Protein AF-A0A2P5TIS6-F1 (afdb_monomer_lite)

pLDDT: mean 79.52, std 13.56, range [49.28, 97.19]

Organism: NCBI:txid641510

Sequence (124 aa):
MQLSPEESLFIARRSWLSNNWPLVGKTLLVLVLTLTAWLWTSTPHLVNPWAVAADLQSGALPDASIPLMAALLPMMTLTLLLFIALAIGLAFSAFANERRLIRIINQRLSLKDPIHEEQPPEEK

Structure (mmCIF, N/CA/C/O backbone):
data_AF-A0A2P5TIS6-F1
#
_entry.id   AF-A0A2P5TIS6-F1
#
loop_
_atom_site.group_PDB
_atom_site.id
_atom_site.type_symbol
_atom_site.label_atom_id
_atom_site.label_alt_id
_atom_site.label_comp_id
_atom_site.label_asym_id
_atom_site.label_entity_id
_atom_site.label_seq_id
_atom_site.pdbx_PDB_ins_code
_atom_site.Cartn_x
_atom_site.Cartn_y
_atom_site.Cartn_z
_atom_site.occupancy
_atom_site.B_iso_or_equiv
_atom_site.auth_seq_id
_atom_site.auth_comp_id
_atom_site.auth_asym_id
_atom_site.auth_atom_id
_atom_site.pdbx_PDB_model_num
ATOM 1 N N . MET A 1 1 ? -17.178 1.277 37.402 1.00 49.28 1 MET A N 1
ATOM 2 C CA . MET A 1 1 ? -16.910 2.593 36.795 1.00 49.28 1 MET A CA 1
ATOM 3 C C . MET A 1 1 ? -17.857 2.652 35.633 1.00 49.28 1 MET A C 1
ATOM 5 O O . MET A 1 1 ? -17.652 1.904 34.695 1.00 49.28 1 MET A O 1
ATOM 9 N N . GLN A 1 2 ? -18.953 3.385 35.769 1.00 58.22 2 GLN A N 1
ATOM 10 C CA . GLN A 1 2 ? -19.850 3.603 34.642 1.00 58.22 2 GLN A CA 1
ATOM 11 C C . GLN A 1 2 ? -19.107 4.497 33.645 1.00 58.22 2 GLN A C 1
ATOM 13 O O . GLN A 1 2 ? -18.439 5.441 34.067 1.00 58.22 2 GLN A O 1
ATOM 18 N N . LEU A 1 3 ? -19.145 4.144 32.360 1.00 62.72 3 LEU A N 1
ATOM 19 C CA . LEU A 1 3 ? -18.576 4.988 31.313 1.00 62.72 3 LEU A CA 1
ATOM 20 C C . LEU A 1 3 ? -19.356 6.301 31.281 1.00 62.72 3 LEU A C 1
ATOM 22 O O . LEU A 1 3 ? -20.588 6.290 31.319 1.00 62.72 3 LEU A O 1
ATOM 26 N N . SER A 1 4 ? -18.642 7.419 31.199 1.00 76.75 4 SER A N 1
ATOM 27 C CA . SER A 1 4 ? -19.269 8.713 30.960 1.00 76.75 4 SER A CA 1
ATOM 28 C C . SER A 1 4 ? -20.049 8.666 29.633 1.00 76.75 4 SER A C 1
ATOM 30 O O . SER A 1 4 ? -19.602 8.017 28.676 1.00 76.75 4 SER A O 1
ATOM 32 N N . PRO A 1 5 ? -21.194 9.365 29.517 1.00 69.44 5 PRO A N 1
ATOM 33 C CA . PRO A 1 5 ? -21.931 9.484 28.258 1.00 69.44 5 PRO A CA 1
ATOM 34 C C . PRO A 1 5 ? -21.035 9.900 27.079 1.00 69.44 5 PRO A C 1
ATOM 36 O O . PRO A 1 5 ? -21.195 9.394 25.967 1.00 69.44 5 PRO A O 1
ATOM 39 N N . GLU A 1 6 ? -20.033 10.744 27.331 1.00 74.19 6 GLU A N 1
ATOM 40 C CA . GLU A 1 6 ? -19.065 11.201 26.328 1.00 74.19 6 GLU A CA 1
ATOM 41 C C . GLU A 1 6 ? -18.127 10.080 25.848 1.00 74.19 6 GLU A C 1
ATOM 43 O O . GLU A 1 6 ? -17.854 9.961 24.650 1.00 74.19 6 GLU A O 1
ATOM 48 N N . GLU A 1 7 ? -17.693 9.201 26.754 1.00 72.19 7 GLU A N 1
ATOM 49 C CA . GLU A 1 7 ? -16.832 8.055 26.436 1.00 72.19 7 GLU A CA 1
ATOM 50 C C . GLU A 1 7 ? -17.588 7.022 25.591 1.00 72.19 7 GLU A C 1
ATOM 52 O O . GLU A 1 7 ? -17.046 6.475 24.628 1.00 72.19 7 GLU A O 1
ATOM 57 N N . SER A 1 8 ? -18.873 6.807 25.889 1.00 69.12 8 SER A N 1
ATOM 58 C CA . SER A 1 8 ? -19.730 5.904 25.113 1.00 69.12 8 SER A CA 1
ATOM 59 C C . SER A 1 8 ? -19.967 6.402 23.678 1.00 69.12 8 SER A C 1
ATOM 61 O O . SER A 1 8 ? -19.902 5.619 22.726 1.00 69.12 8 SER A O 1
ATOM 63 N N . LEU A 1 9 ? -20.149 7.717 23.498 1.00 74.12 9 LEU A N 1
ATOM 64 C CA . LEU A 1 9 ? -20.311 8.357 22.189 1.00 74.12 9 LEU A CA 1
ATOM 65 C C . LEU A 1 9 ? -19.026 8.305 21.359 1.00 74.12 9 LEU A C 1
ATOM 67 O O . LEU A 1 9 ? -19.082 8.057 20.149 1.00 74.12 9 LEU A O 1
ATOM 71 N N . PHE A 1 10 ? -17.869 8.495 21.998 1.00 73.62 10 PHE A N 1
ATOM 72 C CA . PHE A 1 10 ? -16.568 8.351 21.347 1.00 73.62 10 PHE A CA 1
ATOM 73 C C . PHE A 1 10 ? -16.348 6.916 20.843 1.00 73.62 10 PHE A C 1
ATOM 75 O O . PHE A 1 10 ? -15.984 6.716 19.680 1.00 73.62 10 PHE A O 1
ATOM 82 N N . ILE A 1 11 ? -16.652 5.913 21.674 1.00 71.50 11 ILE A N 1
ATOM 83 C CA . ILE A 1 11 ? -16.554 4.494 21.302 1.00 71.50 11 ILE A CA 1
ATOM 84 C C . ILE A 1 11 ? -17.523 4.160 20.161 1.00 71.50 11 ILE A C 1
ATOM 86 O O . ILE A 1 11 ? -17.117 3.520 19.190 1.00 71.50 11 ILE A O 1
ATOM 90 N N . ALA A 1 12 ? -18.775 4.625 20.215 1.00 71.19 12 ALA A N 1
ATOM 91 C CA . ALA A 1 12 ? -19.774 4.351 19.181 1.00 71.19 12 ALA A CA 1
ATOM 92 C C . ALA A 1 12 ? -19.342 4.885 17.805 1.00 71.19 12 ALA A C 1
ATOM 94 O O . ALA A 1 12 ? -19.349 4.141 16.818 1.00 71.19 12 ALA A O 1
ATOM 95 N N . ARG A 1 13 ? -18.886 6.144 17.751 1.00 71.50 13 ARG A N 1
ATOM 96 C CA . ARG A 1 13 ? -18.462 6.813 16.510 1.00 71.50 13 ARG A CA 1
ATOM 97 C C . ARG A 1 13 ? -17.223 6.150 15.898 1.00 71.50 13 ARG A C 1
ATOM 99 O O . ARG A 1 13 ? -17.133 5.996 14.681 1.00 71.50 13 ARG A O 1
ATOM 106 N N . ARG A 1 14 ? -16.294 5.695 16.741 1.00 72.62 14 ARG A N 1
ATOM 107 C CA . ARG A 1 14 ? -15.054 5.035 16.317 1.00 72.62 14 ARG A CA 1
ATOM 108 C C . ARG A 1 14 ? -15.252 3.555 15.961 1.00 72.62 14 ARG A C 1
ATOM 110 O O . ARG A 1 14 ? -14.583 3.042 15.060 1.00 72.62 14 ARG A O 1
ATOM 117 N N . SER A 1 15 ? -16.239 2.892 16.570 1.00 70.38 15 SER A N 1
ATOM 118 C CA . SER A 1 15 ? -16.585 1.501 16.258 1.00 70.38 15 SER A CA 1
ATOM 119 C C . SER A 1 15 ? -17.080 1.325 14.823 1.00 70.38 15 SER A C 1
ATOM 121 O O . SER A 1 15 ? -16.789 0.298 14.221 1.00 70.38 15 SER A O 1
ATOM 123 N N . TRP A 1 16 ? -17.751 2.326 14.236 1.00 73.50 16 TRP A N 1
ATOM 124 C CA . TRP A 1 16 ? -18.206 2.255 12.844 1.00 73.50 16 TRP A CA 1
ATOM 125 C C . TRP A 1 16 ? -17.028 2.178 11.869 1.00 73.50 16 TRP A C 1
ATOM 127 O O . TRP A 1 16 ? -17.007 1.315 10.987 1.00 73.50 16 TRP A O 1
ATOM 137 N N . LEU A 1 17 ? -16.015 3.029 12.066 1.00 73.88 17 LEU A N 1
ATOM 138 C CA . LEU A 1 17 ? -14.805 3.021 11.245 1.00 73.88 17 LEU A CA 1
ATOM 139 C C . LEU A 1 17 ? -14.052 1.704 11.422 1.00 73.88 17 LEU A C 1
ATOM 141 O O . LEU A 1 17 ? -13.694 1.055 10.441 1.00 73.88 17 LEU A O 1
ATOM 145 N N . SER A 1 18 ? -13.900 1.264 12.674 1.00 77.25 18 SER A N 1
ATOM 146 C CA . SER A 1 18 ? -13.280 -0.019 12.969 1.00 77.25 18 SER A CA 1
ATOM 147 C C . SER A 1 18 ? -14.042 -1.169 12.321 1.00 77.25 18 SER A C 1
ATOM 149 O O . SER A 1 18 ? -13.398 -2.028 11.730 1.00 77.25 18 SER A O 1
ATOM 151 N N . ASN A 1 19 ? -15.381 -1.196 12.370 1.00 79.81 19 ASN A N 1
ATOM 152 C CA . ASN A 1 19 ? -16.198 -2.311 11.888 1.00 79.81 19 ASN A CA 1
ATOM 153 C C . ASN A 1 19 ? -16.168 -2.456 10.357 1.00 79.81 19 ASN A C 1
ATOM 155 O O . ASN A 1 19 ? -16.058 -3.575 9.855 1.00 79.81 19 ASN A O 1
ATOM 159 N N . ASN A 1 20 ? -16.176 -1.332 9.634 1.00 84.69 20 AS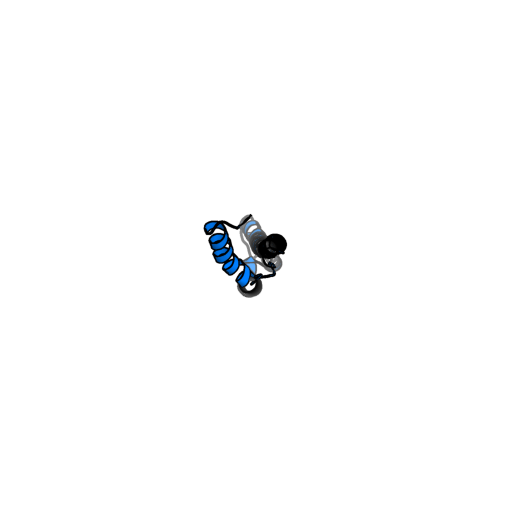N A N 1
ATOM 160 C CA . ASN A 1 20 ? -16.110 -1.297 8.169 1.00 84.69 20 ASN A CA 1
ATOM 161 C C . ASN A 1 20 ? -14.679 -1.392 7.615 1.00 84.69 20 ASN A C 1
ATOM 163 O O . ASN A 1 20 ? -14.499 -1.717 6.438 1.00 84.69 20 ASN A O 1
ATOM 167 N N . TRP A 1 21 ? -13.656 -1.170 8.450 1.00 86.19 21 TRP A N 1
ATOM 168 C CA . TRP A 1 21 ? -12.250 -1.210 8.040 1.00 86.19 21 TRP A CA 1
ATOM 169 C C . TRP A 1 21 ? -11.843 -2.464 7.251 1.00 86.19 21 TRP A C 1
ATOM 171 O O . TRP A 1 21 ? -11.147 -2.311 6.255 1.00 86.19 21 TRP A O 1
ATOM 181 N N . PRO A 1 22 ? -12.265 -3.699 7.589 1.00 88.06 22 PRO A N 1
ATOM 182 C CA . PRO A 1 22 ? -11.844 -4.871 6.834 1.00 88.06 22 PRO A CA 1
ATOM 183 C C . PRO A 1 22 ? -12.318 -4.868 5.384 1.00 88.06 22 PRO A C 1
ATOM 185 O O . PRO A 1 22 ? -11.623 -5.410 4.531 1.00 88.06 22 PRO A O 1
ATOM 188 N N . LEU A 1 23 ? -13.480 -4.273 5.101 1.00 89.38 23 LEU A N 1
ATOM 189 C CA . LEU A 1 23 ? -13.963 -4.104 3.735 1.00 89.38 23 LEU A CA 1
ATOM 190 C C . LEU A 1 23 ? -13.118 -3.043 3.021 1.00 89.38 23 LEU A C 1
ATOM 192 O O . LEU A 1 23 ? -12.532 -3.326 1.983 1.00 89.38 23 LEU A O 1
ATOM 196 N N . VAL A 1 24 ? -12.992 -1.857 3.625 1.00 90.50 24 VAL A N 1
ATOM 197 C CA . VAL A 1 24 ? -12.237 -0.721 3.067 1.00 90.50 24 VAL A CA 1
ATOM 198 C C . VAL A 1 24 ? -10.775 -1.092 2.816 1.00 90.50 24 VAL A C 1
ATOM 200 O O . VAL A 1 24 ? -10.255 -0.871 1.728 1.00 90.50 24 VAL A O 1
ATOM 203 N N . GLY A 1 25 ? -10.124 -1.716 3.794 1.00 91.81 25 GLY A N 1
ATOM 204 C CA . GLY A 1 25 ? -8.744 -2.167 3.712 1.00 91.81 25 GLY A CA 1
ATOM 205 C C . GLY A 1 25 ? -8.539 -3.244 2.649 1.00 91.81 25 GLY A C 1
ATOM 206 O O . GLY A 1 25 ? -7.555 -3.175 1.922 1.00 91.81 25 GLY A O 1
ATOM 207 N N . LYS A 1 26 ? -9.469 -4.203 2.494 1.00 93.25 26 LYS A N 1
ATOM 208 C CA . LYS A 1 26 ? -9.400 -5.199 1.408 1.00 93.25 26 LYS A CA 1
ATOM 209 C C . LYS A 1 26 ? -9.523 -4.524 0.047 1.00 93.25 26 LYS A C 1
ATOM 211 O O . LYS A 1 26 ? -8.719 -4.810 -0.833 1.00 93.25 26 LYS A O 1
ATOM 216 N N . THR A 1 27 ? -10.479 -3.610 -0.107 1.00 95.12 27 THR A N 1
ATOM 217 C CA . THR A 1 27 ? -10.662 -2.841 -1.343 1.00 95.12 27 THR A CA 1
ATOM 218 C C . THR A 1 27 ? -9.418 -2.022 -1.678 1.00 95.12 27 THR A C 1
ATOM 220 O O . THR A 1 27 ? -8.961 -2.060 -2.815 1.00 95.12 27 THR A O 1
ATOM 223 N N . LEU A 1 28 ? -8.820 -1.341 -0.695 1.00 93.81 28 LEU A N 1
ATOM 224 C CA . LEU A 1 28 ? -7.570 -0.596 -0.873 1.00 93.81 28 LEU A CA 1
ATOM 225 C C . LEU A 1 28 ? -6.416 -1.508 -1.298 1.00 93.81 28 LEU A C 1
ATOM 227 O O . LEU A 1 28 ? -5.660 -1.158 -2.197 1.00 93.81 28 LEU A O 1
ATOM 231 N N . LEU A 1 29 ? -6.291 -2.687 -0.692 1.00 94.44 29 LEU A N 1
ATOM 232 C CA . LEU A 1 29 ? -5.225 -3.634 -1.015 1.00 94.44 29 LEU A CA 1
ATOM 233 C C . LEU A 1 29 ? -5.391 -4.189 -2.437 1.00 94.44 29 LEU A C 1
ATOM 235 O O . LEU A 1 29 ? -4.433 -4.208 -3.206 1.00 94.44 29 LEU A O 1
ATOM 239 N N . VAL A 1 30 ? -6.618 -4.551 -2.825 1.00 96.75 30 VAL A N 1
ATOM 240 C CA . VAL A 1 30 ? -6.948 -4.953 -4.203 1.00 96.75 30 VAL A CA 1
ATOM 241 C C . VAL A 1 30 ? -6.656 -3.822 -5.188 1.00 96.75 30 VAL A C 1
ATOM 243 O O . VAL A 1 30 ? -6.076 -4.074 -6.243 1.00 96.75 30 VAL A O 1
ATOM 246 N N . LEU A 1 31 ? -7.003 -2.579 -4.848 1.00 96.38 31 LEU A N 1
ATOM 247 C CA . LEU A 1 31 ? -6.724 -1.412 -5.681 1.00 96.38 31 LEU A CA 1
ATOM 248 C C . LEU A 1 31 ? -5.216 -1.211 -5.883 1.00 96.38 31 LEU A C 1
ATOM 250 O O . LEU A 1 31 ? -4.784 -1.014 -7.014 1.00 96.38 31 LEU A O 1
ATOM 254 N N . VAL A 1 32 ? -4.411 -1.322 -4.821 1.00 95.31 32 VAL A N 1
ATOM 255 C CA . VAL A 1 32 ? -2.942 -1.223 -4.898 1.00 95.31 32 VAL A CA 1
ATOM 256 C C . VAL A 1 32 ? -2.362 -2.331 -5.776 1.00 95.31 32 VAL A C 1
ATOM 258 O O . VAL A 1 32 ? -1.529 -2.052 -6.637 1.00 95.31 32 VAL A O 1
ATOM 261 N N . LEU A 1 33 ? -2.820 -3.576 -5.618 1.00 95.44 33 LEU A N 1
ATOM 262 C CA . LEU A 1 33 ? -2.372 -4.694 -6.454 1.00 95.44 33 LEU A CA 1
ATOM 263 C C . LEU A 1 33 ? -2.749 -4.491 -7.925 1.00 95.44 33 LEU A C 1
ATOM 265 O O . LEU A 1 33 ? -1.914 -4.678 -8.807 1.00 95.44 33 LEU A O 1
ATOM 269 N N . THR A 1 34 ? -3.983 -4.057 -8.184 1.00 96.31 34 THR A N 1
ATOM 270 C CA . THR A 1 34 ? -4.485 -3.797 -9.540 1.00 96.31 34 THR A CA 1
ATOM 271 C C . THR A 1 34 ? -3.709 -2.663 -10.197 1.00 96.31 34 THR A C 1
ATOM 273 O O . THR A 1 34 ? -3.281 -2.795 -11.339 1.00 96.31 34 THR A O 1
ATOM 276 N N . LEU A 1 35 ? -3.463 -1.576 -9.464 1.00 93.94 35 LEU A N 1
ATOM 277 C CA . LEU A 1 35 ? -2.653 -0.455 -9.930 1.00 93.94 35 LEU A CA 1
ATOM 278 C C . LEU A 1 35 ? -1.218 -0.894 -10.235 1.00 93.94 35 LEU A C 1
ATOM 280 O O . LEU A 1 35 ? -0.677 -0.527 -11.272 1.00 93.94 35 LEU A O 1
ATOM 284 N N . THR A 1 36 ? -0.617 -1.707 -9.365 1.00 93.38 36 THR A N 1
ATOM 285 C CA . THR A 1 36 ? 0.744 -2.228 -9.566 1.00 93.38 36 THR A CA 1
ATOM 286 C C . THR A 1 36 ? 0.819 -3.091 -10.825 1.00 93.38 36 THR A C 1
ATOM 288 O O . THR A 1 36 ? 1.712 -2.895 -11.647 1.00 93.38 36 THR A O 1
ATOM 291 N N . ALA A 1 37 ? -0.140 -4.001 -11.016 1.00 94.56 37 ALA A N 1
ATOM 292 C CA . ALA A 1 37 ? -0.218 -4.844 -12.207 1.00 94.56 37 ALA A CA 1
ATOM 293 C C . ALA A 1 37 ? -0.455 -4.017 -13.482 1.00 94.56 37 ALA A C 1
ATOM 295 O O . ALA A 1 37 ? 0.201 -4.245 -14.495 1.00 94.56 37 ALA A O 1
ATOM 296 N N . TRP A 1 38 ? -1.339 -3.018 -13.419 1.00 95.19 38 TRP A N 1
ATOM 297 C CA . TRP A 1 38 ? -1.613 -2.109 -14.532 1.00 95.19 38 TRP A CA 1
ATOM 298 C C . TRP A 1 38 ? -0.389 -1.278 -14.929 1.00 95.19 38 TRP A C 1
ATOM 300 O O . TRP A 1 38 ? -0.096 -1.133 -16.117 1.00 95.19 38 TRP A O 1
ATOM 310 N N . LEU A 1 39 ? 0.338 -0.738 -13.946 1.00 91.50 39 LEU A N 1
ATOM 311 C CA . LEU A 1 39 ? 1.575 0.008 -14.182 1.00 91.50 39 LEU A CA 1
ATOM 312 C C . LEU A 1 39 ? 2.652 -0.887 -14.800 1.00 91.50 39 LEU A C 1
ATOM 314 O O . LEU A 1 39 ? 3.386 -0.430 -15.674 1.00 91.50 39 LEU A O 1
ATOM 318 N N . TRP A 1 40 ? 2.716 -2.158 -14.394 1.00 91.38 40 TRP A N 1
ATOM 319 C CA . TRP A 1 40 ? 3.673 -3.125 -14.929 1.00 91.38 40 TRP A CA 1
ATOM 320 C C . TRP A 1 40 ? 3.523 -3.334 -16.440 1.00 91.38 40 TRP A C 1
ATOM 322 O O . TRP A 1 40 ? 4.524 -3.487 -17.137 1.00 91.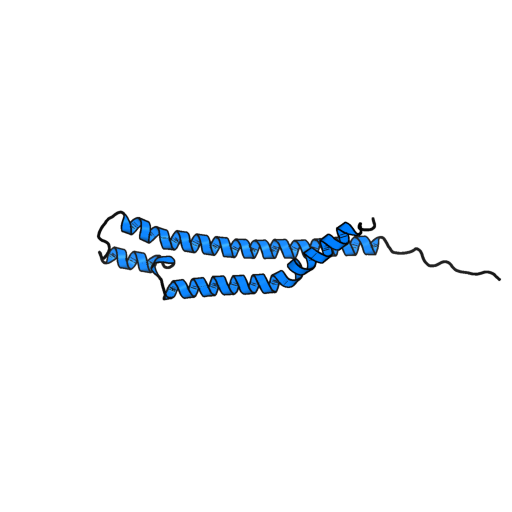38 40 TRP A O 1
ATOM 332 N N . THR A 1 41 ? 2.290 -3.331 -16.954 1.00 91.50 41 THR A N 1
ATOM 333 C CA . THR A 1 41 ? 2.013 -3.533 -18.385 1.00 91.50 41 THR A CA 1
ATOM 334 C C . THR A 1 41 ? 1.973 -2.232 -19.176 1.00 91.50 41 THR A C 1
ATOM 336 O O . THR A 1 41 ? 2.437 -2.198 -20.311 1.00 91.50 41 THR A O 1
ATOM 339 N N . SER A 1 42 ? 1.407 -1.167 -18.604 1.00 90.50 42 SER A N 1
ATOM 340 C CA . SER A 1 42 ? 1.127 0.075 -19.340 1.00 90.50 42 SER A CA 1
ATOM 341 C C . SER A 1 42 ? 2.312 1.035 -19.357 1.00 90.50 42 SER A C 1
ATOM 343 O O . SER A 1 42 ? 2.519 1.750 -20.332 1.00 90.50 42 SER A O 1
ATOM 345 N N . THR A 1 43 ? 3.085 1.069 -18.273 1.00 87.69 43 THR A N 1
ATOM 346 C CA . THR A 1 43 ? 4.205 2.001 -18.087 1.00 87.69 43 THR A CA 1
ATOM 347 C C . THR A 1 43 ? 5.357 1.285 -17.378 1.00 87.69 43 THR A C 1
ATOM 349 O O . THR A 1 43 ? 5.664 1.593 -16.220 1.00 87.69 43 THR A O 1
ATOM 352 N N . PRO A 1 44 ? 5.994 0.300 -18.037 1.00 85.19 44 PRO A N 1
ATOM 353 C CA . PRO A 1 44 ? 6.973 -0.572 -17.398 1.00 85.19 44 PRO A CA 1
ATOM 354 C C . PRO A 1 44 ? 8.169 0.202 -16.830 1.00 85.19 44 PRO A C 1
ATOM 356 O O . PRO A 1 44 ? 8.670 -0.168 -15.774 1.00 85.19 44 PRO A O 1
ATOM 359 N N . HIS A 1 45 ? 8.568 1.329 -17.427 1.00 84.69 45 HIS A N 1
ATOM 360 C CA . HIS A 1 45 ? 9.654 2.183 -16.922 1.00 84.69 45 HIS A CA 1
ATOM 361 C C . HIS A 1 45 ? 9.436 2.733 -15.507 1.00 84.69 45 HIS A C 1
ATOM 363 O O . HIS A 1 45 ? 10.397 3.137 -14.861 1.00 84.69 45 HIS A O 1
ATOM 369 N N . LEU A 1 46 ? 8.195 2.753 -15.009 1.00 84.56 46 LEU A N 1
ATOM 370 C CA . LEU A 1 46 ? 7.884 3.235 -13.661 1.00 84.56 46 LEU A CA 1
ATOM 371 C C . LEU A 1 46 ? 8.010 2.169 -12.577 1.00 84.56 46 LEU A C 1
ATOM 373 O O . LEU A 1 46 ? 8.114 2.536 -11.413 1.00 84.56 46 LEU A O 1
ATOM 377 N N . VAL A 1 47 ? 7.942 0.878 -12.915 1.00 87.88 47 VAL A N 1
ATOM 378 C CA . VAL A 1 47 ? 7.798 -0.201 -11.915 1.00 87.88 47 VAL A CA 1
ATOM 379 C C . VAL A 1 47 ? 8.701 -1.396 -12.206 1.00 87.88 47 VAL A C 1
ATOM 381 O O . VAL A 1 47 ? 9.151 -2.061 -11.279 1.00 87.88 47 VAL A O 1
ATOM 384 N N . ASN A 1 48 ? 9.004 -1.663 -13.473 1.00 87.62 48 ASN A N 1
ATOM 385 C CA . ASN A 1 48 ? 9.805 -2.793 -13.910 1.00 87.62 48 ASN A CA 1
ATOM 386 C C . ASN A 1 48 ? 11.275 -2.366 -14.126 1.00 87.62 48 ASN A C 1
ATOM 388 O O . ASN A 1 48 ? 11.602 -1.799 -15.173 1.00 87.62 48 ASN A O 1
ATOM 392 N N . PRO A 1 49 ? 12.191 -2.673 -13.186 1.00 84.25 49 PRO A N 1
ATOM 393 C CA . PRO A 1 49 ? 13.604 -2.324 -13.330 1.00 84.25 49 PRO A CA 1
ATOM 394 C C . PRO A 1 49 ? 14.281 -3.059 -14.495 1.00 84.25 49 PRO A C 1
ATOM 396 O O . PRO A 1 49 ? 15.237 -2.542 -15.069 1.00 84.25 49 PRO A O 1
ATOM 399 N N . TRP A 1 50 ? 13.778 -4.235 -14.886 1.00 84.62 50 TRP A N 1
ATOM 400 C CA . TRP A 1 50 ? 14.320 -4.992 -16.015 1.00 84.62 50 TRP A CA 1
ATOM 401 C C . TRP A 1 50 ? 14.006 -4.336 -17.356 1.00 84.62 50 TRP A C 1
ATOM 403 O O . TRP A 1 50 ? 14.857 -4.355 -18.240 1.00 84.62 50 TRP A O 1
ATOM 413 N N . ALA A 1 51 ? 12.829 -3.719 -17.497 1.00 82.12 51 ALA A N 1
ATOM 414 C CA . ALA A 1 51 ? 12.483 -2.971 -18.704 1.00 82.12 51 ALA A CA 1
ATOM 415 C C . ALA A 1 51 ? 13.435 -1.785 -18.908 1.00 82.12 51 ALA A C 1
ATOM 417 O O . ALA A 1 51 ? 13.980 -1.602 -19.990 1.00 82.12 51 ALA A O 1
ATOM 418 N N . VAL A 1 52 ? 13.724 -1.048 -17.832 1.00 81.12 52 VAL A N 1
ATOM 419 C CA . VAL A 1 52 ? 14.693 0.054 -17.877 1.00 81.12 52 VAL A CA 1
ATOM 420 C C . VAL A 1 52 ? 16.110 -0.456 -18.164 1.00 81.12 52 VAL A C 1
ATOM 422 O O . VAL A 1 52 ? 16.824 0.136 -18.968 1.00 81.12 52 VAL A O 1
ATOM 425 N N . ALA A 1 53 ? 16.526 -1.565 -17.547 1.00 79.38 53 ALA A N 1
ATOM 426 C CA . ALA A 1 53 ? 17.848 -2.149 -17.775 1.00 79.38 53 ALA A CA 1
ATOM 427 C C . ALA A 1 53 ? 18.046 -2.644 -19.220 1.00 79.38 53 ALA A C 1
ATOM 429 O O . ALA A 1 53 ? 19.142 -2.500 -19.763 1.00 79.38 53 ALA A O 1
ATOM 430 N N . ALA A 1 54 ? 17.006 -3.201 -19.846 1.00 79.69 54 ALA A N 1
ATOM 431 C CA . ALA A 1 54 ? 17.042 -3.631 -21.242 1.00 79.69 54 ALA A CA 1
ATOM 432 C C . ALA A 1 54 ? 17.214 -2.436 -22.195 1.00 79.69 54 ALA A C 1
ATOM 434 O O . ALA A 1 54 ? 18.096 -2.452 -23.056 1.00 79.69 54 ALA A O 1
ATOM 435 N N . ASP A 1 55 ? 16.448 -1.365 -21.979 1.00 75.81 55 ASP A N 1
ATOM 436 C CA . ASP A 1 55 ? 16.533 -0.150 -22.795 1.00 75.81 55 ASP A CA 1
ATOM 437 C C . ASP A 1 55 ? 17.880 0.561 -22.615 1.00 75.81 55 ASP A C 1
ATOM 439 O O . ASP A 1 55 ? 18.459 1.066 -23.580 1.00 75.81 55 ASP A O 1
ATOM 443 N N . LEU A 1 56 ? 18.442 0.518 -21.405 1.00 73.81 56 LEU A N 1
ATOM 444 C CA . LEU A 1 56 ? 19.779 1.028 -21.111 1.00 73.81 56 LEU A CA 1
ATOM 445 C C . LEU A 1 56 ? 20.887 0.303 -21.868 1.00 73.81 56 LEU A C 1
ATOM 447 O O . LEU A 1 56 ? 21.785 0.943 -22.412 1.00 73.81 56 LEU A O 1
ATOM 451 N N . GLN A 1 57 ? 20.822 -1.026 -21.919 1.00 73.38 57 GLN A N 1
ATOM 452 C CA . GLN A 1 57 ? 21.809 -1.843 -22.627 1.00 73.38 57 GLN A CA 1
ATOM 453 C C . GLN A 1 57 ? 21.717 -1.678 -24.148 1.00 73.38 57 GLN A C 1
ATOM 455 O O . GLN A 1 57 ? 22.720 -1.837 -24.839 1.00 73.38 57 GLN A O 1
ATOM 460 N N . SER A 1 58 ? 20.541 -1.315 -24.669 1.00 73.50 58 SER A N 1
ATOM 461 C CA . SER A 1 58 ? 20.327 -1.084 -26.102 1.00 73.50 58 SER A CA 1
ATOM 462 C C . SER A 1 58 ? 20.946 0.219 -26.636 1.00 73.50 58 SER A C 1
ATOM 464 O O . SER A 1 58 ? 20.934 0.451 -27.843 1.00 73.50 58 SER A O 1
ATOM 466 N N . GLY A 1 59 ? 21.498 1.074 -25.764 1.00 63.66 59 GLY A N 1
ATOM 467 C CA . GLY A 1 59 ? 22.075 2.364 -26.158 1.00 63.66 59 GLY A CA 1
ATOM 468 C C . GLY A 1 59 ? 21.034 3.430 -26.523 1.00 63.66 59 GLY A C 1
ATOM 469 O O . GLY A 1 59 ? 21.392 4.465 -27.078 1.00 63.66 59 GLY A O 1
ATOM 470 N N . ALA A 1 60 ? 19.755 3.213 -26.199 1.00 61.56 60 ALA A N 1
ATOM 471 C CA . ALA A 1 60 ? 18.653 4.121 -26.527 1.00 61.56 60 ALA A CA 1
ATOM 472 C C . ALA A 1 60 ? 18.617 5.423 -25.691 1.00 61.56 60 ALA A C 1
ATOM 474 O O . ALA A 1 60 ? 17.733 6.254 -25.891 1.00 61.56 60 ALA A O 1
ATOM 475 N N . LEU A 1 61 ? 19.552 5.617 -24.752 1.00 57.97 61 LEU A N 1
ATOM 476 C CA . LEU A 1 61 ? 19.567 6.739 -23.806 1.00 57.97 61 LEU A CA 1
ATOM 477 C C . LEU A 1 61 ? 20.839 7.603 -23.982 1.00 57.97 61 LEU A C 1
ATOM 479 O O . LEU A 1 61 ? 21.919 7.142 -23.613 1.00 57.97 61 LEU A O 1
ATOM 483 N N . PRO A 1 62 ? 20.735 8.837 -24.531 1.00 58.50 62 PRO A N 1
ATOM 484 C CA . PRO A 1 62 ? 21.890 9.614 -25.012 1.00 58.50 62 PRO A CA 1
ATOM 485 C C . PRO A 1 62 ? 22.831 10.229 -23.962 1.00 58.50 62 PRO A C 1
ATOM 487 O O . PRO A 1 62 ? 23.914 10.661 -24.334 1.00 58.50 62 PRO A O 1
ATOM 490 N N . ASP A 1 63 ? 22.472 10.284 -22.678 1.00 58.84 63 ASP A N 1
ATOM 491 C CA . ASP A 1 63 ? 23.227 11.050 -21.672 1.00 58.84 63 ASP A CA 1
ATOM 492 C C . ASP A 1 63 ? 23.337 10.290 -20.359 1.00 58.84 63 ASP A C 1
ATOM 494 O O . ASP A 1 63 ? 22.312 9.897 -19.827 1.00 58.84 63 ASP A O 1
ATOM 498 N N . ALA A 1 64 ? 24.534 10.145 -19.779 1.00 58.78 64 ALA A N 1
ATOM 499 C CA . ALA A 1 64 ? 24.809 9.329 -18.581 1.00 58.78 64 ALA A CA 1
ATOM 500 C C . ALA A 1 64 ? 23.968 9.660 -17.321 1.00 58.78 64 ALA A C 1
ATOM 502 O O . ALA A 1 64 ? 23.862 8.835 -16.412 1.00 58.78 64 ALA A O 1
ATOM 503 N N . SER A 1 65 ? 23.340 10.837 -17.258 1.00 57.97 65 SER A N 1
ATOM 504 C CA . SER A 1 65 ? 22.450 11.276 -16.1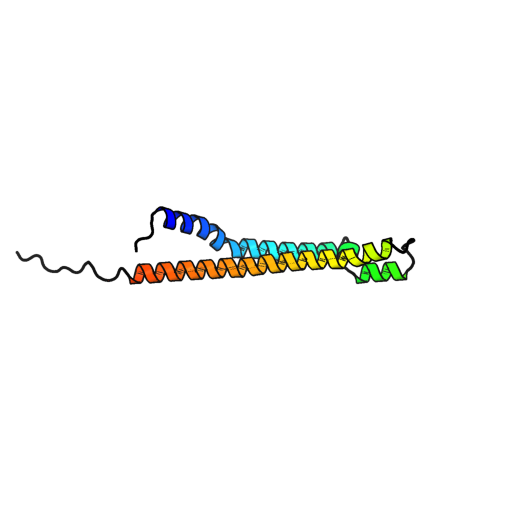72 1.00 57.97 65 SER A CA 1
ATOM 505 C C . SER A 1 65 ? 21.005 10.766 -16.302 1.00 57.97 65 SER A C 1
ATOM 507 O O . SER A 1 65 ? 20.364 10.494 -15.284 1.00 57.97 65 SER A O 1
ATOM 509 N N . ILE A 1 66 ? 20.497 10.568 -17.523 1.00 65.69 66 ILE A N 1
ATOM 510 C CA . ILE A 1 66 ? 19.140 10.048 -17.772 1.00 65.69 66 ILE A CA 1
ATOM 511 C C . ILE A 1 66 ? 18.997 8.566 -17.356 1.00 65.69 66 ILE A C 1
ATOM 513 O O . ILE A 1 66 ? 18.004 8.234 -16.710 1.00 65.69 66 ILE A O 1
ATOM 517 N N . PRO A 1 67 ? 19.980 7.678 -17.603 1.00 65.88 67 PRO A N 1
ATOM 518 C CA . PRO A 1 67 ? 20.037 6.316 -17.106 1.00 65.88 67 PRO A CA 1
ATOM 519 C C . PRO A 1 67 ? 19.856 6.153 -15.617 1.00 65.88 67 PRO A C 1
ATOM 521 O O . PRO A 1 67 ? 19.114 5.280 -15.174 1.00 65.88 67 PRO A O 1
ATOM 524 N N . LEU A 1 68 ? 20.547 6.988 -14.842 1.00 68.38 68 LEU A N 1
ATOM 525 C CA . LEU A 1 68 ? 20.529 6.882 -13.395 1.00 68.38 68 LEU A CA 1
ATOM 526 C C . LEU A 1 68 ? 19.144 7.265 -12.861 1.00 68.38 68 LEU A C 1
ATOM 528 O O . LEU A 1 68 ? 18.578 6.553 -12.035 1.00 68.38 68 LEU A O 1
ATOM 532 N N . MET A 1 69 ? 18.566 8.351 -13.385 1.00 68.31 69 MET A N 1
ATOM 533 C CA . MET A 1 69 ? 17.201 8.769 -13.053 1.00 68.31 69 MET A CA 1
ATOM 534 C C . MET A 1 69 ? 16.159 7.736 -13.500 1.00 68.31 69 MET A C 1
ATOM 536 O O . MET A 1 69 ? 15.241 7.427 -12.740 1.00 68.31 69 MET A O 1
ATOM 540 N N . ALA A 1 70 ? 16.330 7.155 -14.688 1.00 71.44 70 ALA A N 1
ATOM 541 C CA . ALA A 1 70 ? 15.453 6.113 -15.206 1.00 71.44 70 ALA A CA 1
ATOM 542 C C . ALA A 1 70 ? 15.520 4.835 -14.356 1.00 71.44 70 ALA A C 1
ATOM 544 O O . ALA A 1 70 ? 14.489 4.225 -14.100 1.00 71.44 70 ALA A O 1
ATOM 545 N N . ALA A 1 71 ? 16.702 4.440 -13.872 1.00 76.25 71 ALA A N 1
ATOM 546 C CA . ALA A 1 71 ? 16.879 3.236 -13.058 1.00 76.25 71 ALA A CA 1
ATOM 547 C C . ALA A 1 71 ? 16.358 3.387 -11.617 1.00 76.25 71 ALA A C 1
ATOM 549 O O . ALA A 1 71 ? 15.926 2.409 -11.005 1.00 76.25 71 ALA A O 1
ATOM 550 N N . LEU A 1 72 ? 16.378 4.604 -11.066 1.00 84.25 72 LEU A N 1
ATOM 551 C CA . LEU A 1 72 ? 15.864 4.880 -9.721 1.00 84.25 72 LEU A CA 1
ATOM 552 C C . LEU A 1 72 ? 14.331 4.918 -9.669 1.00 84.25 72 LEU A C 1
ATOM 554 O O . LEU A 1 72 ? 13.752 4.562 -8.642 1.00 84.25 72 LEU A O 1
ATOM 558 N N . LEU A 1 73 ? 13.674 5.305 -10.766 1.00 87.25 73 LEU A N 1
ATOM 559 C CA . LEU A 1 73 ? 12.217 5.448 -10.845 1.00 87.25 73 LEU A CA 1
ATOM 560 C C . LEU A 1 73 ? 11.458 4.156 -10.459 1.00 87.25 73 LEU A C 1
ATOM 562 O O . LEU A 1 73 ? 10.614 4.228 -9.561 1.00 87.25 73 LEU A O 1
ATOM 566 N N . PRO A 1 74 ? 11.782 2.968 -11.020 1.00 89.81 74 PRO A N 1
ATOM 567 C CA . PRO A 1 74 ? 11.189 1.695 -10.609 1.00 89.81 74 PRO A CA 1
ATOM 568 C C . PRO A 1 74 ? 11.350 1.410 -9.121 1.00 89.81 74 PRO A C 1
ATOM 570 O O . PRO A 1 74 ? 10.397 1.022 -8.447 1.00 89.81 74 PRO A O 1
ATOM 573 N N . MET A 1 75 ? 12.551 1.644 -8.593 1.00 90.81 75 MET A N 1
ATOM 574 C CA . MET A 1 75 ? 12.876 1.350 -7.201 1.00 90.81 75 MET A CA 1
ATOM 575 C C . MET A 1 75 ? 12.104 2.253 -6.240 1.00 90.81 75 MET A C 1
ATOM 577 O O . MET A 1 75 ? 11.552 1.764 -5.253 1.00 90.81 75 MET A O 1
ATOM 581 N N . MET A 1 76 ? 12.016 3.552 -6.535 1.00 91.94 76 MET A N 1
ATOM 582 C CA . MET A 1 76 ? 11.241 4.496 -5.728 1.00 91.94 76 MET A CA 1
ATOM 583 C C . MET A 1 76 ? 9.750 4.159 -5.752 1.00 91.94 76 MET A C 1
ATOM 585 O O . MET A 1 76 ? 9.123 4.106 -4.694 1.00 91.94 76 MET A O 1
ATOM 589 N N . THR A 1 77 ? 9.191 3.870 -6.929 1.00 92.12 77 THR A N 1
ATOM 590 C CA . THR A 1 77 ? 7.770 3.528 -7.075 1.00 92.12 77 THR A CA 1
ATOM 591 C C . THR A 1 77 ? 7.425 2.234 -6.345 1.00 92.12 77 THR A C 1
ATOM 593 O O . THR A 1 77 ? 6.462 2.201 -5.581 1.00 92.12 77 THR A O 1
ATOM 596 N N . LEU A 1 78 ? 8.229 1.179 -6.511 1.00 92.81 78 LEU A N 1
ATOM 597 C CA . LEU A 1 78 ? 8.042 -0.088 -5.800 1.00 92.81 78 LEU A CA 1
ATOM 598 C C . LEU A 1 78 ? 8.148 0.089 -4.286 1.00 92.81 78 LEU A C 1
ATOM 600 O O . LEU A 1 78 ? 7.332 -0.455 -3.543 1.00 92.81 78 LEU A O 1
ATOM 604 N N . THR A 1 79 ? 9.117 0.882 -3.829 1.00 94.19 79 THR A N 1
ATOM 605 C CA . THR A 1 79 ? 9.277 1.199 -2.406 1.00 94.19 79 THR A CA 1
ATOM 606 C C . THR A 1 79 ? 8.040 1.920 -1.877 1.00 94.19 79 THR A C 1
ATOM 608 O O . THR A 1 79 ? 7.501 1.524 -0.847 1.00 94.19 79 THR A O 1
ATOM 611 N N . LEU A 1 80 ? 7.529 2.923 -2.596 1.00 95.25 80 LEU A N 1
ATOM 612 C CA . LEU A 1 80 ? 6.311 3.641 -2.220 1.00 95.25 80 LEU A CA 1
ATOM 613 C C . LEU A 1 80 ? 5.092 2.708 -2.154 1.00 95.25 80 LEU A C 1
ATOM 615 O O . LEU A 1 80 ? 4.357 2.731 -1.168 1.00 95.25 80 LEU A O 1
ATOM 619 N N . LEU A 1 81 ? 4.895 1.861 -3.167 1.00 94.44 81 LEU A N 1
ATOM 620 C CA . LEU A 1 81 ? 3.808 0.877 -3.199 1.00 94.44 81 LEU A CA 1
ATOM 621 C C . LEU A 1 81 ? 3.901 -0.107 -2.027 1.00 94.44 81 LEU A C 1
ATOM 623 O O . LEU A 1 81 ? 2.892 -0.396 -1.380 1.00 94.44 81 LEU A O 1
ATOM 627 N N . LEU A 1 82 ? 5.112 -0.567 -1.704 1.00 95.69 82 LEU A N 1
ATOM 628 C CA . LEU A 1 82 ? 5.369 -1.414 -0.545 1.00 95.69 82 LEU A CA 1
ATOM 629 C C . LEU A 1 82 ? 5.030 -0.691 0.764 1.00 95.69 82 LEU A C 1
ATOM 631 O O . LEU A 1 82 ? 4.335 -1.257 1.605 1.00 95.69 82 LEU A O 1
ATOM 635 N N . PHE A 1 83 ? 5.464 0.559 0.935 1.00 97.19 83 PHE A N 1
ATOM 636 C CA . PHE A 1 83 ? 5.131 1.361 2.115 1.00 97.19 83 PHE A CA 1
ATOM 637 C C . PHE A 1 83 ? 3.62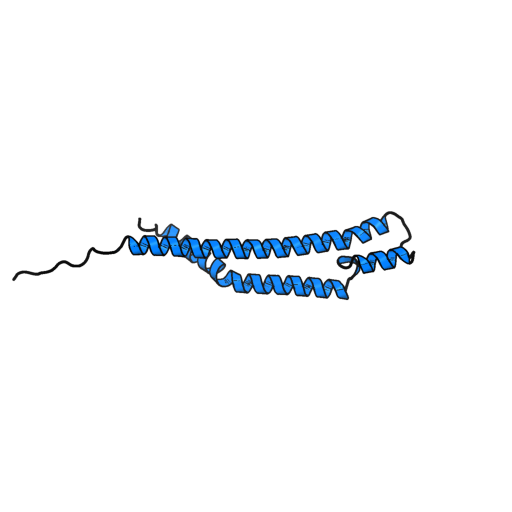1 1.543 2.277 1.00 97.19 83 PHE A C 1
ATOM 639 O O . PHE A 1 83 ? 3.110 1.398 3.387 1.00 97.19 83 PHE A O 1
ATOM 646 N N . ILE A 1 84 ? 2.894 1.802 1.188 1.00 96.00 84 ILE A N 1
ATOM 647 C CA . ILE A 1 84 ? 1.430 1.904 1.206 1.00 96.00 84 ILE A CA 1
ATOM 648 C C . ILE A 1 84 ? 0.809 0.571 1.642 1.00 96.00 84 ILE A C 1
ATOM 650 O O . ILE A 1 84 ? -0.040 0.552 2.534 1.00 96.00 84 ILE A O 1
ATOM 654 N N . ALA A 1 85 ? 1.253 -0.551 1.071 1.00 94.56 85 ALA A N 1
ATOM 655 C CA . ALA A 1 85 ? 0.757 -1.875 1.440 1.00 94.56 85 ALA A CA 1
ATOM 656 C C . ALA A 1 85 ? 1.024 -2.201 2.922 1.00 94.56 85 ALA A C 1
ATOM 658 O O . ALA A 1 85 ? 0.132 -2.684 3.624 1.00 94.56 85 ALA A O 1
ATOM 659 N N . LEU A 1 86 ? 2.220 -1.876 3.425 1.00 96.44 86 LEU A N 1
ATOM 660 C CA . LEU A 1 86 ? 2.580 -2.038 4.833 1.00 96.44 86 LEU A CA 1
ATOM 661 C C . LEU A 1 86 ? 1.748 -1.134 5.746 1.00 96.44 86 LEU A C 1
ATOM 663 O O . LEU A 1 86 ? 1.276 -1.599 6.780 1.00 96.44 86 LEU A O 1
ATOM 667 N N . ALA A 1 87 ? 1.514 0.124 5.368 1.00 95.75 87 ALA A N 1
ATOM 668 C CA . ALA A 1 87 ? 0.673 1.046 6.127 1.00 95.75 87 ALA A CA 1
ATOM 669 C C . ALA A 1 87 ? -0.773 0.535 6.230 1.00 95.75 87 ALA A C 1
ATOM 671 O O . ALA A 1 87 ? -1.357 0.546 7.315 1.00 95.75 87 ALA A O 1
ATOM 672 N N . ILE A 1 88 ? -1.327 0.008 5.132 1.00 93.75 88 ILE A N 1
ATOM 673 C CA . ILE A 1 88 ? -2.639 -0.652 5.131 1.00 93.75 88 ILE A CA 1
ATOM 674 C C . ILE A 1 88 ? -2.618 -1.861 6.081 1.00 93.75 88 ILE A C 1
ATOM 676 O O . ILE A 1 88 ? -3.517 -2.003 6.912 1.00 93.75 88 ILE A O 1
ATOM 680 N N . GLY A 1 89 ? -1.581 -2.703 6.014 1.00 93.06 89 GLY A N 1
ATOM 681 C CA . GLY A 1 89 ? -1.406 -3.856 6.904 1.00 93.06 89 GLY A CA 1
ATOM 682 C C . GLY A 1 89 ? -1.302 -3.481 8.389 1.00 93.06 89 GLY A C 1
ATOM 683 O O . GLY A 1 89 ? -1.944 -4.100 9.240 1.00 93.06 89 GLY A O 1
ATOM 684 N N . LEU A 1 90 ? -0.558 -2.424 8.715 1.00 93.81 90 LEU A N 1
ATOM 685 C CA . LEU A 1 90 ? -0.466 -1.890 10.075 1.00 93.81 90 LEU A CA 1
ATOM 686 C C . LEU A 1 90 ? -1.811 -1.356 10.557 1.00 93.81 90 LEU A C 1
ATOM 688 O O . LEU A 1 90 ? -2.199 -1.628 11.691 1.00 93.81 90 LEU A O 1
ATOM 692 N N . ALA A 1 91 ? -2.553 -0.660 9.699 1.00 91.06 91 ALA A N 1
ATOM 693 C CA . ALA A 1 91 ? -3.888 -0.193 10.032 1.00 91.06 91 ALA A CA 1
ATOM 694 C C . ALA A 1 91 ? -4.836 -1.370 10.324 1.00 91.06 91 ALA A C 1
ATOM 696 O O . ALA A 1 91 ? -5.555 -1.333 11.321 1.00 91.06 91 ALA A O 1
ATOM 697 N N . PHE A 1 92 ? -4.778 -2.466 9.554 1.00 89.94 92 PHE A N 1
ATOM 698 C CA . PHE A 1 92 ? -5.497 -3.704 9.894 1.00 89.94 92 PHE A CA 1
ATOM 699 C C . PHE A 1 92 ? -5.177 -4.202 11.309 1.00 89.94 92 PHE A C 1
ATOM 701 O O . PHE A 1 92 ? -6.100 -4.506 12.068 1.00 89.94 92 PHE A O 1
ATOM 708 N N . SER A 1 93 ? -3.894 -4.253 11.674 1.00 89.19 93 SER A N 1
ATOM 709 C CA . SER A 1 93 ? -3.457 -4.657 13.017 1.00 89.19 93 SER A CA 1
ATOM 710 C C . SER A 1 93 ? -3.967 -3.698 14.100 1.00 89.19 93 SER A C 1
ATOM 712 O O . SER A 1 93 ? -4.537 -4.133 15.104 1.00 89.19 93 SER A O 1
ATOM 714 N N . ALA A 1 94 ? -3.851 -2.388 13.869 1.00 89.06 94 ALA A N 1
ATOM 715 C CA . ALA A 1 94 ? -4.293 -1.353 14.796 1.00 89.06 94 ALA A CA 1
ATOM 716 C C . ALA A 1 94 ? -5.802 -1.442 15.071 1.00 89.06 94 ALA A C 1
ATOM 718 O O . ALA A 1 94 ? -6.218 -1.510 16.230 1.00 89.06 94 ALA A O 1
ATOM 719 N N . PHE A 1 95 ? -6.625 -1.528 14.022 1.00 86.56 95 PHE A N 1
ATOM 720 C CA . PHE A 1 95 ? -8.076 -1.636 14.174 1.00 86.56 95 PHE A CA 1
ATOM 721 C C . PHE A 1 95 ? -8.507 -2.978 14.778 1.00 86.56 95 PHE A C 1
ATOM 723 O O . PHE A 1 95 ? -9.456 -3.012 15.563 1.00 86.56 95 PHE A O 1
ATOM 730 N N . ALA A 1 96 ? -7.813 -4.081 14.474 1.00 85.06 96 ALA A N 1
ATOM 731 C CA . ALA A 1 96 ? -8.073 -5.371 15.114 1.00 85.06 96 ALA A CA 1
ATOM 732 C C . ALA A 1 96 ? -7.787 -5.325 16.623 1.00 85.06 96 ALA A C 1
ATOM 734 O O . ALA A 1 96 ? -8.585 -5.827 17.422 1.00 85.06 96 ALA A O 1
ATOM 735 N N . ASN A 1 97 ? -6.685 -4.681 17.019 1.00 87.50 97 ASN A N 1
ATOM 736 C CA . ASN A 1 97 ? -6.348 -4.492 18.423 1.00 87.50 97 ASN A CA 1
ATOM 737 C C . ASN A 1 97 ? -7.379 -3.600 19.127 1.00 87.50 97 ASN A C 1
ATOM 739 O O . ASN A 1 97 ? -7.843 -3.931 20.214 1.00 87.50 97 ASN A O 1
ATOM 743 N N . GLU A 1 98 ? -7.826 -2.527 18.476 1.00 86.19 98 GLU A N 1
ATOM 744 C CA . GLU A 1 98 ? -8.853 -1.638 19.020 1.00 86.19 98 GLU A CA 1
ATOM 745 C C . GLU A 1 98 ? -10.171 -2.381 19.316 1.00 86.19 98 GLU A C 1
ATOM 747 O O . GLU A 1 98 ? -10.716 -2.269 20.416 1.00 86.19 98 GLU A O 1
ATOM 752 N N . ARG A 1 99 ? -10.641 -3.240 18.397 1.00 83.50 99 ARG A N 1
ATOM 753 C CA . ARG A 1 99 ? -11.824 -4.096 18.633 1.00 83.50 99 ARG A CA 1
ATOM 754 C C . ARG A 1 99 ? -11.635 -5.026 19.827 1.00 83.50 99 ARG A C 1
ATOM 756 O O . ARG A 1 99 ? -12.577 -5.270 20.583 1.00 83.50 99 ARG A O 1
ATOM 763 N N . ARG A 1 100 ? -10.428 -5.581 19.980 1.00 85.12 100 ARG A N 1
ATOM 764 C CA . ARG A 1 100 ? -10.086 -6.460 21.102 1.00 85.12 100 ARG A CA 1
ATOM 765 C C . ARG A 1 100 ? -10.133 -5.697 22.425 1.00 85.12 100 ARG A C 1
ATOM 767 O O . ARG A 1 100 ? -10.720 -6.210 23.373 1.00 85.12 100 ARG A O 1
ATOM 774 N N . LEU A 1 101 ? -9.573 -4.488 22.482 1.00 85.38 101 LEU A N 1
ATOM 775 C CA . LEU A 1 101 ? -9.599 -3.645 23.681 1.00 85.38 101 LEU A CA 1
ATOM 776 C C . LEU A 1 101 ? -11.032 -3.280 24.081 1.00 85.38 101 LEU A C 1
ATOM 778 O O . LEU A 1 101 ? -11.400 -3.480 25.236 1.00 85.38 101 LEU A O 1
ATOM 782 N N . ILE A 1 102 ? -11.860 -2.836 23.129 1.00 82.50 102 ILE A N 1
ATOM 783 C CA . ILE A 1 102 ? -13.273 -2.505 23.388 1.00 82.50 102 ILE A CA 1
ATOM 784 C C . ILE A 1 102 ? -14.018 -3.717 23.962 1.00 82.50 102 ILE A C 1
ATOM 786 O O . ILE A 1 102 ? -14.753 -3.596 24.941 1.00 82.50 102 ILE A O 1
ATOM 790 N N . ARG A 1 103 ? -13.788 -4.915 23.408 1.00 83.44 103 ARG A N 1
ATOM 791 C CA . ARG A 1 103 ? -14.395 -6.153 23.919 1.00 83.44 103 ARG A CA 1
ATOM 792 C C . ARG A 1 103 ? -13.981 -6.449 25.362 1.00 83.44 103 ARG A C 1
ATOM 794 O O . ARG A 1 103 ? -14.836 -6.811 26.163 1.00 83.44 103 ARG A O 1
ATOM 801 N N . ILE A 1 104 ? -12.697 -6.292 25.692 1.00 86.19 104 ILE A N 1
AT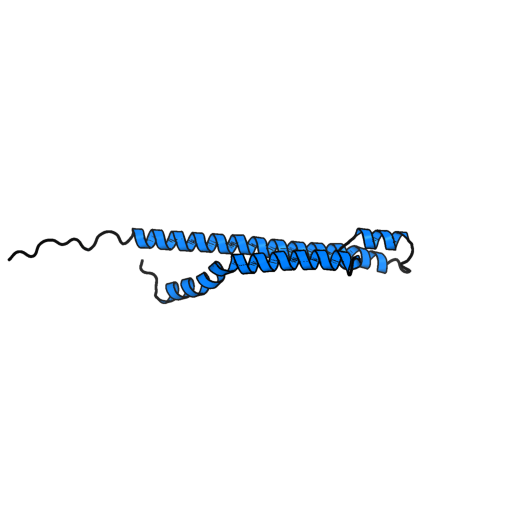OM 802 C CA . ILE A 1 104 ? -12.181 -6.524 27.050 1.00 86.19 104 ILE A CA 1
ATOM 803 C C . ILE A 1 104 ? -12.800 -5.530 28.039 1.00 86.19 104 ILE A C 1
ATOM 805 O O . ILE A 1 104 ? -13.217 -5.936 29.123 1.00 86.19 104 ILE A O 1
ATOM 809 N N . ILE A 1 105 ? -12.899 -4.251 27.664 1.00 84.69 105 ILE A N 1
ATOM 810 C CA . ILE A 1 105 ? -13.519 -3.208 28.492 1.00 84.69 105 ILE A CA 1
ATOM 811 C C . ILE A 1 105 ? -14.988 -3.552 28.765 1.00 84.69 105 ILE A C 1
ATOM 813 O O . ILE A 1 105 ? -15.389 -3.610 29.926 1.00 84.69 105 ILE A O 1
ATOM 817 N N . ASN A 1 106 ? -15.761 -3.882 27.726 1.00 82.19 106 ASN A N 1
ATOM 818 C CA . ASN A 1 106 ? -17.173 -4.247 27.875 1.00 82.19 106 ASN A CA 1
ATOM 819 C C . ASN A 1 106 ? -17.368 -5.503 28.740 1.00 82.19 106 ASN A C 1
ATOM 821 O O . ASN A 1 106 ? -18.265 -5.535 29.578 1.00 82.19 106 ASN A O 1
ATOM 825 N N . GLN A 1 107 ? -16.511 -6.520 28.593 1.00 84.56 107 GLN A N 1
ATOM 826 C CA . GLN A 1 107 ? -16.558 -7.723 29.434 1.00 84.56 107 GLN A CA 1
ATOM 827 C C . GLN A 1 107 ? -16.267 -7.412 30.904 1.00 84.56 107 GLN A C 1
ATOM 829 O O . GLN A 1 107 ? -16.960 -7.908 31.786 1.00 84.56 107 GLN A O 1
ATOM 834 N N . ARG A 1 108 ? -15.252 -6.588 31.191 1.00 82.31 108 ARG A N 1
ATOM 835 C CA . ARG A 1 108 ? -14.895 -6.214 32.568 1.00 82.31 108 ARG A CA 1
ATOM 836 C C . ARG A 1 108 ? -15.933 -5.305 33.222 1.00 82.31 108 ARG A C 1
ATOM 838 O O . ARG A 1 108 ? -16.123 -5.411 34.428 1.00 82.31 108 ARG A O 1
ATOM 845 N N . LEU A 1 109 ? -16.590 -4.443 32.448 1.00 79.19 109 LEU A N 1
ATOM 846 C CA . LEU A 1 109 ? -17.713 -3.630 32.916 1.00 79.19 109 LEU A CA 1
ATOM 847 C C . LEU A 1 109 ? -18.923 -4.507 33.247 1.00 79.19 109 LEU A C 1
ATOM 849 O O . LEU A 1 109 ? -19.402 -4.456 34.370 1.00 79.19 109 LEU A O 1
ATOM 853 N N . SER A 1 110 ? -19.330 -5.388 32.329 1.00 69.06 110 SER A N 1
ATOM 854 C CA . SER A 1 110 ? -20.454 -6.311 32.544 1.00 69.06 110 SER A CA 1
ATOM 855 C C . SER A 1 110 ? -20.218 -7.284 33.709 1.00 69.06 110 SER A C 1
ATOM 857 O O . SER A 1 110 ? -21.150 -7.595 34.439 1.00 69.06 110 SER A O 1
ATOM 859 N N . LEU A 1 111 ? -18.974 -7.720 33.938 1.00 63.50 111 LEU A N 1
ATOM 860 C CA . LEU A 1 111 ? -18.594 -8.547 35.095 1.00 63.50 111 LEU A CA 1
ATOM 861 C C . LEU A 1 111 ? -18.535 -7.783 36.425 1.00 63.50 111 LEU A C 1
ATOM 863 O O . LEU A 1 111 ? -18.395 -8.420 37.466 1.00 63.50 111 LEU A O 1
ATOM 867 N N . LYS A 1 112 ? -18.591 -6.448 36.414 1.00 57.97 112 LYS A N 1
ATOM 868 C CA . LYS A 1 112 ? -18.687 -5.633 37.632 1.00 57.97 112 LYS A CA 1
ATOM 869 C C . LYS A 1 112 ? -20.142 -5.380 38.052 1.00 57.97 112 LYS A C 1
ATOM 871 O O . LYS A 1 112 ? -20.352 -5.003 39.199 1.00 57.97 112 LYS A O 1
ATOM 876 N N . ASP A 1 113 ? -21.099 -5.680 37.171 1.00 56.94 113 ASP A N 1
ATOM 877 C CA . ASP A 1 113 ? -22.541 -5.620 37.426 1.00 56.94 113 ASP A CA 1
ATOM 878 C C . ASP A 1 113 ? -23.234 -6.993 37.674 1.00 56.94 113 ASP A C 1
ATOM 880 O O . ASP A 1 113 ? -24.337 -7.203 37.167 1.00 56.94 113 ASP A O 1
ATOM 884 N N . PRO A 1 114 ? -22.683 -7.963 38.440 1.00 55.28 114 PRO A N 1
ATOM 885 C CA . PRO A 1 114 ? -23.474 -9.069 38.952 1.00 55.28 114 PRO A CA 1
ATOM 886 C C . PRO A 1 114 ? -23.867 -8.799 40.418 1.00 55.28 114 PRO A C 1
ATOM 888 O O . PRO A 1 114 ? -23.007 -8.633 41.280 1.00 55.28 114 PRO A O 1
ATOM 891 N N . ILE A 1 115 ? -25.174 -8.883 40.693 1.00 57.56 115 ILE A N 1
ATOM 892 C CA . ILE A 1 115 ? -25.821 -8.999 42.018 1.00 57.56 115 ILE A CA 1
ATOM 893 C C . ILE A 1 115 ? -26.087 -7.677 42.770 1.00 57.56 115 ILE A C 1
ATOM 895 O O . ILE A 1 115 ? -25.463 -7.379 43.781 1.00 57.56 115 ILE A O 1
ATOM 899 N N . HIS A 1 116 ? -27.123 -6.949 42.349 1.00 53.22 116 HIS A N 1
ATOM 900 C CA . HIS A 1 116 ? -27.995 -6.192 43.261 1.00 53.22 116 HIS A CA 1
ATOM 901 C C . HIS A 1 116 ? -29.429 -6.204 42.718 1.00 53.22 116 HIS A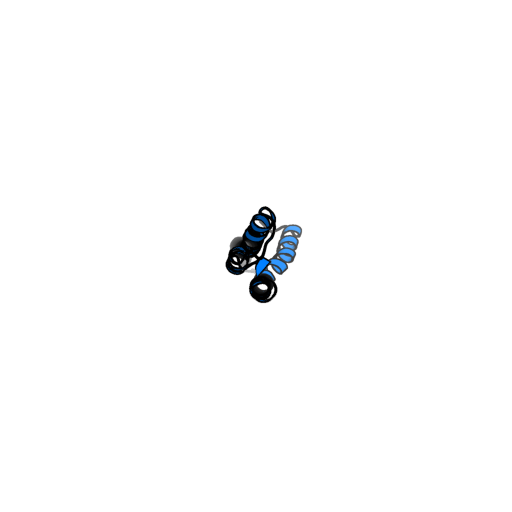 C 1
ATOM 903 O O . HIS A 1 116 ? -29.911 -5.175 42.276 1.00 53.22 116 HIS A O 1
ATOM 909 N N . GLU A 1 117 ? -30.087 -7.368 42.699 1.00 55.06 117 GLU A N 1
ATOM 910 C CA . GLU A 1 117 ? -31.560 -7.461 42.647 1.00 55.06 117 GLU A CA 1
ATOM 911 C C . GLU A 1 117 ? -32.027 -8.911 42.889 1.00 55.06 117 GLU A C 1
ATOM 913 O O . GLU A 1 117 ? -32.623 -9.567 42.048 1.00 55.06 117 GLU A O 1
ATOM 918 N N . GLU A 1 118 ? -31.736 -9.438 44.077 1.00 51.47 118 GLU A N 1
ATOM 919 C CA . GLU A 1 118 ? -32.604 -10.439 44.708 1.00 51.47 118 GLU A CA 1
ATOM 920 C C . GLU A 1 118 ? -32.831 -9.970 46.148 1.00 51.47 118 GLU A C 1
ATOM 922 O O . GLU A 1 118 ? -32.059 -10.266 47.056 1.00 51.47 118 GLU A O 1
ATOM 927 N N . GLN A 1 119 ? -33.869 -9.157 46.346 1.00 55.09 119 GLN A N 1
ATOM 928 C CA . GLN A 1 119 ? -34.521 -9.034 47.646 1.00 55.09 119 GLN A CA 1
ATOM 929 C C . GLN A 1 119 ? -35.811 -9.863 47.606 1.00 55.09 119 GLN A C 1
ATOM 931 O O . GLN A 1 119 ? -36.746 -9.479 46.905 1.00 55.09 119 GLN A O 1
ATOM 936 N N . PRO A 1 120 ? -35.905 -10.963 48.369 1.00 56.59 120 PRO A N 1
ATOM 937 C CA . PRO A 1 120 ? -37.174 -11.453 48.899 1.00 56.59 120 PRO A CA 1
ATOM 938 C C . PRO A 1 120 ? -37.217 -11.258 50.434 1.00 56.59 120 PRO A C 1
ATOM 940 O O . PRO A 1 120 ? -36.147 -11.187 51.046 1.00 56.59 120 PRO A O 1
ATOM 943 N N . PRO A 1 121 ? -38.383 -11.259 51.119 1.00 53.88 121 PRO A N 1
ATOM 944 C CA . PRO A 1 121 ? -39.778 -11.211 50.661 1.00 53.88 121 PRO A CA 1
ATOM 945 C C . PRO A 1 121 ? -40.556 -9.980 51.203 1.00 53.88 121 PRO A C 1
ATOM 947 O O . PRO A 1 121 ? -40.216 -9.420 52.243 1.00 53.88 121 PRO A O 1
ATOM 950 N N . GLU A 1 122 ? -41.651 -9.585 50.538 1.00 55.72 122 GLU A N 1
ATOM 951 C CA . GLU A 1 122 ? -42.701 -8.786 51.194 1.00 55.72 122 GLU A CA 1
ATOM 952 C C . GLU A 1 122 ? -43.412 -9.676 52.224 1.00 55.72 122 GLU A C 1
ATOM 954 O O . GLU A 1 122 ? -44.140 -10.604 51.873 1.00 55.72 122 GLU A O 1
ATOM 959 N N . GLU A 1 123 ? -43.171 -9.391 53.499 1.00 59.38 123 GLU A N 1
ATOM 960 C CA . GLU A 1 123 ? -43.914 -9.929 54.634 1.00 59.38 123 GLU A CA 1
ATOM 961 C C . GLU A 1 123 ? -45.226 -9.127 54.771 1.00 59.38 123 GLU A C 1
ATOM 963 O O . GLU A 1 123 ? -45.201 -7.908 54.969 1.00 59.38 123 GLU A O 1
ATOM 968 N N . LYS A 1 124 ? -46.373 -9.797 54.617 1.00 57.50 124 LYS A N 1
ATOM 969 C CA . LYS A 1 124 ? -47.706 -9.306 54.998 1.00 57.50 124 LYS A CA 1
ATOM 970 C C . LYS A 1 124 ? -48.458 -10.392 55.746 1.00 57.50 124 LYS A C 1
ATOM 972 O O . LYS A 1 124 ? -48.382 -11.557 55.296 1.00 57.50 124 LYS A O 1
#

Secondary structure (DSSP, 8-state):
-PPPHHHHHHHHHHHHHHHHHHHHHHHHHHHHHHHHHHHHHH-GGGT-HHHHHHHHHTT---STHHHHHHHHHHHHHHHHHHHHHHHHHHHHHHHHHHHHHHHHHHHHHHTT---S--------

Radius of gyration: 27.64 Å; chains: 1; bounding box: 72×23×82 Å

Foldseek 3Di:
DDDDPVRVVVCVVVVVCLVCLVVVLVVQLVVLVVVLVCCCPPPVLQAPLVVLVVCVVVCVDPDPVVSVVSNVRNVVNVVVSVVSNVVSVVVNVVSVVVVVVVVVVVVVVVVVPPDDDDDDDPDD